Protein AF-A0AAP6SFB7-F1 (afdb_monomer)

Secondary structure (DSSP, 8-state):
--HHHHHHHHHHHHHHHHHT--HHHHHHHHHHTT-SSGGGS-HHHHHHHHHHHHHHHHHHHHHHHHHHHHHHHHHHHHHHHHHTT----HHHHHHHHHHHHT-S-GGG--HHHHHHHHHHHHHHHHHHHHHHHHHHHHHHHHHHTTPPP-TT--

Mean predicted aligned error: 9.15 Å

Sequence (154 aa):
MDQIHRDLLKKFHTLCTVLGLDDEAKRAILESWGVESSRDLTQHQLIDICAKLSEQVDEKQGTARLDKLRKQVIAAIGGWLRETKQQSNISIIKGIAMRASGYNDFNKIPRERLRNLIATFNNKVKDARAVDALTDALLMQHYAAGGEIDPTLN

Solvent-accessible surface area (backbone atoms only — not comparable to full-atom values): 8703 Å² total; per-residue (Å²): 133,59,71,67,49,53,52,42,52,51,49,41,54,51,45,38,57,74,70,62,55,51,74,64,58,50,47,54,54,35,49,76,75,74,33,94,46,82,85,69,53,49,64,67,56,39,52,54,49,40,51,56,47,48,52,53,44,51,51,54,51,51,51,52,54,45,52,51,41,54,54,45,33,49,50,23,45,46,49,34,28,55,74,71,73,44,90,75,50,72,67,58,43,44,53,49,52,16,66,77,71,74,38,97,43,68,89,73,56,49,71,68,58,38,50,52,50,28,54,52,31,45,46,52,44,53,52,50,54,51,51,51,53,51,51,53,52,51,51,53,51,40,52,75,72,70,56,83,83,70,88,81,83,117

Foldseek 3Di:
DDPLLVVLLVLLVVLCVLLVPDPVNVCVLQVVVPHRDSSPDDSVSSVVSSVVSVVVSVVVVQLVLLVVLLVLLLVLQQLLCVLVVHDDDPVVSLVVLCVVQVHPDSSPRDPVSSVVSNVVSNVNNVVSVVVVVVVVVVVVVCVVVPHDDPPPPD

pLDDT: mean 91.33, std 9.2, range [46.94, 98.44]

Structure (mmCIF, N/CA/C/O backbone):
data_AF-A0AAP6SFB7-F1
#
_entry.id   AF-A0AAP6SFB7-F1
#
loop_
_atom_site.group_PDB
_atom_site.id
_atom_site.type_symbol
_atom_site.label_atom_id
_atom_site.label_alt_id
_atom_site.label_comp_id
_atom_site.label_asym_id
_atom_site.label_entity_id
_atom_site.label_seq_id
_atom_site.pdbx_PDB_ins_code
_atom_site.Cartn_x
_atom_site.Cartn_y
_atom_site.Cartn_z
_atom_site.occupancy
_atom_site.B_iso_or_equiv
_atom_site.auth_seq_id
_atom_site.auth_comp_id
_atom_site.auth_asym_id
_atom_site.auth_atom_id
_atom_site.pdbx_PDB_model_num
ATOM 1 N N . MET A 1 1 ? -12.834 -9.841 40.360 1.00 62.81 1 MET A N 1
ATOM 2 C CA . MET A 1 1 ? -12.541 -9.958 38.913 1.00 62.81 1 MET A CA 1
ATOM 3 C C . MET A 1 1 ? -11.927 -11.3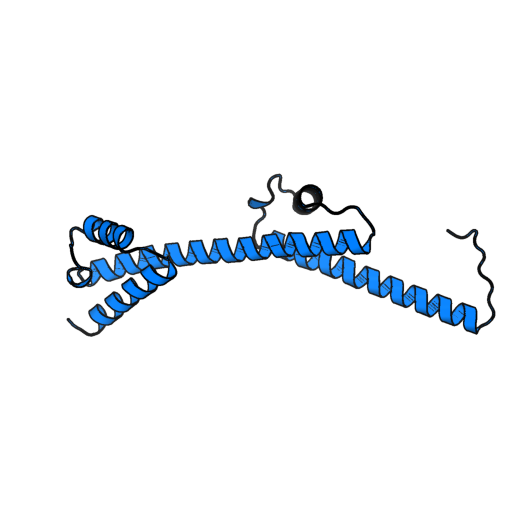15 38.640 1.00 62.81 1 MET A C 1
ATOM 5 O O . MET A 1 1 ? -10.902 -11.632 39.240 1.00 62.81 1 MET A O 1
ATOM 9 N N . ASP A 1 2 ? -12.537 -12.093 37.755 1.00 85.06 2 ASP A N 1
ATOM 10 C CA . ASP A 1 2 ? -11.955 -13.335 37.245 1.00 85.06 2 ASP A CA 1
ATOM 11 C C . ASP A 1 2 ? -10.860 -13.062 36.191 1.00 85.06 2 ASP A C 1
ATOM 13 O O . ASP A 1 2 ? -10.540 -11.912 35.869 1.00 85.06 2 ASP A O 1
ATOM 17 N N . GLN A 1 3 ? -10.216 -14.126 35.707 1.00 89.50 3 GLN A N 1
ATOM 18 C CA . GLN A 1 3 ? -9.145 -14.033 34.713 1.00 89.50 3 GLN A CA 1
ATOM 19 C C . GLN A 1 3 ? -9.648 -13.501 33.363 1.00 89.50 3 GLN A C 1
ATOM 21 O O . GLN A 1 3 ? -8.970 -12.684 32.744 1.00 89.50 3 GLN A O 1
ATOM 26 N N . ILE A 1 4 ? -10.851 -13.909 32.950 1.00 90.25 4 ILE A N 1
ATOM 27 C CA . ILE A 1 4 ? -11.431 -13.560 31.650 1.00 90.25 4 ILE A CA 1
ATOM 28 C C . ILE A 1 4 ? -11.669 -12.052 31.568 1.00 90.25 4 ILE A C 1
ATOM 30 O O . ILE A 1 4 ? -11.266 -11.406 30.602 1.00 90.25 4 ILE A O 1
ATOM 34 N N . HIS A 1 5 ? -12.251 -11.470 32.613 1.00 91.81 5 HIS A N 1
ATOM 35 C CA . HIS A 1 5 ? -12.483 -10.037 32.701 1.00 91.81 5 HIS A CA 1
ATOM 36 C C . HIS A 1 5 ? -11.170 -9.243 32.633 1.00 91.81 5 HIS A C 1
ATOM 38 O O . HIS A 1 5 ? -11.080 -8.256 31.905 1.00 91.81 5 HIS A O 1
ATOM 44 N N . ARG A 1 6 ? -10.121 -9.678 33.350 1.00 93.06 6 ARG A N 1
ATOM 45 C CA . ARG A 1 6 ? -8.806 -9.010 33.301 1.00 93.06 6 ARG A CA 1
ATOM 46 C C . ARG A 1 6 ? -8.194 -9.038 31.904 1.00 93.06 6 ARG A C 1
ATOM 48 O O . ARG A 1 6 ? -7.598 -8.046 31.486 1.00 93.06 6 ARG A O 1
ATOM 55 N N . ASP A 1 7 ? -8.317 -10.155 31.197 1.00 94.12 7 ASP A N 1
ATOM 56 C CA . ASP A 1 7 ? -7.751 -10.294 29.856 1.00 94.12 7 ASP A CA 1
ATOM 57 C C . ASP A 1 7 ? -8.527 -9.468 28.822 1.00 94.12 7 ASP A C 1
ATOM 59 O O . ASP A 1 7 ? -7.918 -8.830 27.961 1.00 94.12 7 ASP A O 1
ATOM 63 N N . LEU A 1 8 ? -9.850 -9.369 28.967 1.00 95.25 8 LEU A N 1
ATOM 64 C CA . LEU A 1 8 ? -10.671 -8.451 28.176 1.00 95.25 8 LEU A CA 1
ATOM 65 C C . LEU A 1 8 ? -10.321 -6.981 28.441 1.00 95.25 8 LEU A C 1
ATOM 67 O O . LEU A 1 8 ? -10.203 -6.202 27.497 1.00 95.25 8 LEU A O 1
ATOM 71 N N . LEU A 1 9 ? -10.078 -6.604 29.699 1.00 95.38 9 LEU A N 1
ATOM 72 C CA . LEU A 1 9 ? -9.667 -5.245 30.054 1.00 95.38 9 LEU A CA 1
ATOM 73 C C . LEU A 1 9 ? -8.306 -4.882 29.437 1.00 95.38 9 LEU A C 1
ATOM 75 O O . LEU A 1 9 ? -8.133 -3.792 28.890 1.00 95.38 9 LEU A O 1
ATOM 79 N N . LYS A 1 10 ? -7.340 -5.811 29.460 1.00 95.94 10 LYS A N 1
ATOM 80 C CA . LYS A 1 10 ? -6.060 -5.636 28.754 1.00 95.94 10 LYS A CA 1
ATOM 81 C C . LYS A 1 10 ? -6.281 -5.447 27.256 1.00 95.94 10 LYS A C 1
ATOM 83 O O . LYS A 1 10 ? -5.729 -4.509 26.685 1.00 95.94 10 LYS A O 1
ATOM 88 N N . LYS A 1 11 ? -7.113 -6.297 26.637 1.00 95.62 11 LYS A N 1
ATOM 89 C CA . LYS A 1 11 ? -7.448 -6.205 25.209 1.00 95.62 11 LYS A CA 1
ATOM 90 C C . LYS A 1 11 ? -8.039 -4.838 24.863 1.00 95.62 11 LYS A C 1
ATOM 92 O O . LYS A 1 11 ? -7.589 -4.230 23.895 1.00 95.62 11 LYS A O 1
ATOM 97 N N . PHE A 1 12 ? -8.975 -4.334 25.666 1.00 96.06 12 PHE A N 1
ATOM 98 C CA . PHE A 1 12 ? -9.543 -2.995 25.508 1.00 96.06 12 PHE A CA 1
ATOM 99 C C . PHE A 1 12 ? -8.449 -1.920 25.452 1.00 96.06 12 PHE A C 1
ATOM 101 O O . PHE A 1 12 ? -8.360 -1.183 24.472 1.00 96.06 12 PHE A O 1
ATOM 108 N N . HIS A 1 13 ? -7.560 -1.873 26.450 1.00 95.69 13 HIS A N 1
ATOM 109 C CA . HIS A 1 13 ? -6.494 -0.868 26.486 1.00 95.69 13 HIS A CA 1
ATOM 110 C C . HIS A 1 13 ? -5.519 -1.000 25.311 1.00 95.69 13 HIS A C 1
ATOM 112 O O . HIS A 1 13 ? -5.148 0.011 24.717 1.00 95.69 13 HIS A O 1
ATOM 118 N N . THR A 1 14 ? -5.153 -2.226 24.925 1.00 96.00 14 THR A N 1
ATOM 119 C CA . THR A 1 14 ? -4.323 -2.466 23.737 1.00 96.00 14 THR A CA 1
ATOM 120 C C . THR A 1 14 ? -4.984 -1.923 22.470 1.00 96.00 14 THR A C 1
ATOM 122 O O . THR A 1 14 ? -4.322 -1.240 21.689 1.00 96.00 14 THR A O 1
ATOM 125 N N . LEU A 1 15 ? -6.280 -2.174 22.266 1.00 95.69 15 LEU A N 1
ATOM 126 C CA . LEU A 1 15 ? -7.012 -1.676 21.098 1.00 95.69 15 LEU A CA 1
ATOM 127 C C . LEU A 1 15 ? -7.084 -0.145 21.082 1.00 95.69 15 LEU A C 1
ATOM 129 O O . LEU A 1 15 ? -6.824 0.457 20.041 1.00 95.69 15 LEU A O 1
ATOM 133 N N . CYS A 1 16 ? -7.330 0.492 22.230 1.00 95.06 16 CYS A N 1
ATOM 134 C CA . CYS A 1 16 ? -7.291 1.951 22.351 1.00 95.06 16 CYS A CA 1
ATOM 135 C C . CYS A 1 16 ? -5.919 2.521 21.956 1.00 95.06 16 CYS A C 1
ATOM 137 O O . CYS A 1 16 ? -5.850 3.494 21.206 1.00 95.06 16 CYS A O 1
ATOM 139 N N . THR A 1 17 ? -4.821 1.891 22.393 1.00 94.62 17 THR A N 1
ATOM 140 C CA . THR A 1 17 ? -3.459 2.288 21.998 1.00 94.62 17 THR A CA 1
ATOM 141 C C . THR A 1 17 ? -3.222 2.119 20.496 1.00 94.62 17 THR A C 1
ATOM 143 O O . THR A 1 17 ? -2.683 3.024 19.864 1.00 94.62 17 THR A O 1
ATOM 146 N N . VAL A 1 18 ? -3.646 1.004 19.891 1.00 91.50 18 VAL A N 1
ATOM 147 C CA . VAL A 1 18 ? -3.486 0.755 18.441 1.00 91.50 18 VAL A CA 1
ATOM 148 C C . VAL A 1 18 ? -4.288 1.759 17.601 1.00 91.50 18 VAL A C 1
ATOM 150 O O . VAL A 1 18 ? -3.830 2.244 16.556 1.00 91.50 18 VAL A O 1
ATOM 153 N N . LEU A 1 19 ? -5.487 2.113 18.060 1.00 91.81 19 LEU A N 1
ATOM 154 C CA . LEU A 1 19 ? -6.308 3.139 17.425 1.00 91.81 19 LEU A CA 1
ATOM 155 C C . LEU A 1 19 ? -5.748 4.550 17.638 1.00 91.81 19 LEU A C 1
ATOM 157 O O . LEU A 1 19 ? -5.998 5.410 16.796 1.00 91.81 19 LEU A O 1
ATOM 161 N N . GLY A 1 20 ? -4.888 4.749 18.640 1.00 92.50 20 GLY A N 1
ATOM 162 C CA . GLY A 1 20 ? -4.318 6.051 18.983 1.00 92.50 20 GLY A CA 1
ATOM 163 C C . GLY A 1 20 ? -5.319 6.941 19.712 1.00 92.50 20 GLY A C 1
ATOM 164 O O . GLY A 1 20 ? -5.278 8.153 19.542 1.00 92.50 20 GLY A O 1
ATOM 165 N N . LEU A 1 21 ? -6.240 6.336 20.468 1.00 93.94 21 LEU A N 1
ATOM 166 C CA . LEU A 1 21 ? -7.235 7.067 21.244 1.00 93.94 21 LEU A CA 1
ATOM 167 C C . LEU A 1 21 ? -6.553 7.767 22.417 1.00 93.94 21 LEU A C 1
ATOM 169 O O . LEU A 1 21 ? -5.850 7.128 23.212 1.00 93.94 21 LEU A O 1
ATOM 173 N N . ASP A 1 22 ? -6.778 9.071 22.518 1.00 92.62 22 ASP A N 1
ATOM 174 C CA . ASP A 1 22 ? -6.396 9.861 23.679 1.00 92.62 22 ASP A CA 1
ATOM 175 C C . ASP A 1 22 ? -7.360 9.613 24.850 1.00 92.62 22 ASP A C 1
ATOM 177 O O . ASP A 1 22 ? -8.313 8.831 24.765 1.00 92.62 22 ASP A O 1
ATOM 181 N N . ASP A 1 23 ? -7.061 10.210 26.000 1.00 91.38 23 ASP A N 1
ATOM 182 C CA . ASP A 1 23 ? -7.835 9.962 27.216 1.00 91.38 23 ASP A CA 1
ATOM 183 C C . ASP A 1 23 ? -9.249 10.548 27.144 1.00 91.38 23 ASP A C 1
ATOM 185 O O . ASP A 1 23 ? -10.162 9.999 27.760 1.00 91.38 23 ASP A O 1
ATOM 189 N N . GLU A 1 24 ? -9.450 11.589 26.336 1.00 93.31 24 GLU A N 1
ATOM 190 C CA . GLU A 1 24 ? -10.767 12.169 26.090 1.00 93.31 24 GLU A CA 1
ATOM 191 C C . GLU A 1 24 ? -11.639 11.234 25.245 1.00 93.31 24 GLU A C 1
ATOM 193 O O . GLU A 1 24 ? -12.754 10.898 25.639 1.00 93.31 24 GLU A O 1
ATOM 198 N N . ALA A 1 25 ? -11.106 10.699 24.143 1.00 93.12 25 ALA A N 1
ATOM 199 C CA . ALA A 1 25 ? -11.816 9.723 23.322 1.00 93.12 25 ALA A CA 1
ATOM 200 C C . ALA A 1 25 ? -12.132 8.436 24.099 1.00 93.12 25 ALA A C 1
ATOM 202 O O . ALA A 1 25 ? -13.212 7.861 23.946 1.00 93.12 25 ALA A O 1
ATOM 203 N N . LYS A 1 26 ? -11.217 7.981 24.967 1.00 93.25 26 LYS A N 1
ATOM 204 C CA . LYS A 1 26 ? -11.488 6.842 25.860 1.00 93.25 26 LYS A CA 1
ATOM 205 C C . LYS A 1 26 ? -12.627 7.152 26.827 1.00 93.25 26 LYS A C 1
ATOM 207 O O . LYS A 1 26 ? -13.483 6.291 27.011 1.00 93.25 26 LYS A O 1
ATOM 212 N N . ARG A 1 27 ? -12.649 8.346 27.429 1.00 93.31 27 ARG A N 1
ATOM 213 C CA . ARG A 1 27 ? -13.719 8.763 28.345 1.00 93.31 27 ARG A CA 1
ATOM 214 C C . ARG A 1 27 ? -15.066 8.823 27.628 1.00 93.31 27 ARG A C 1
ATOM 216 O O . ARG A 1 27 ? -16.010 8.217 28.112 1.00 93.31 27 ARG A O 1
ATOM 223 N N . ALA A 1 28 ? -15.119 9.406 26.432 1.00 94.19 28 ALA A N 1
ATOM 224 C CA . ALA A 1 28 ? -16.332 9.436 25.614 1.00 94.19 28 ALA A CA 1
ATOM 225 C C . ALA A 1 28 ? -16.863 8.026 25.285 1.00 94.19 28 ALA A C 1
ATOM 227 O O . ALA A 1 28 ? -18.071 7.783 25.310 1.00 94.19 28 ALA A O 1
ATOM 228 N N . ILE A 1 29 ? -15.969 7.061 25.019 1.00 93.31 29 ILE A N 1
ATOM 229 C CA . ILE A 1 29 ? -16.368 5.656 24.862 1.00 93.31 29 ILE A CA 1
ATOM 230 C C . ILE A 1 29 ? -16.981 5.140 26.163 1.00 93.31 29 I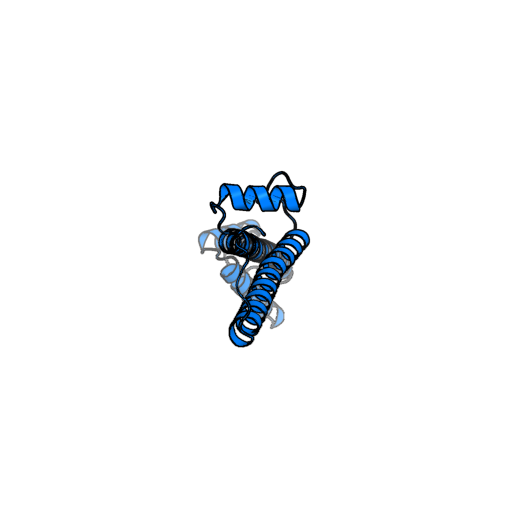LE A C 1
ATOM 232 O O . ILE A 1 29 ? -18.073 4.590 26.116 1.00 93.31 29 ILE A O 1
ATOM 236 N N . LEU A 1 30 ? -16.328 5.315 27.311 1.00 94.50 30 LEU A N 1
ATOM 237 C CA . LEU A 1 30 ? -16.835 4.826 28.600 1.00 94.50 30 LEU A CA 1
ATOM 238 C C . LEU A 1 30 ? -18.197 5.445 28.967 1.00 94.50 30 LEU A C 1
ATOM 240 O O . LEU A 1 30 ? -19.127 4.713 29.314 1.00 94.50 30 LEU A O 1
ATOM 244 N N . GLU A 1 31 ? -18.357 6.752 28.763 1.00 94.31 31 GLU A N 1
ATOM 245 C CA . GLU A 1 31 ? -19.614 7.478 28.977 1.00 94.31 31 GLU A CA 1
ATOM 246 C C . GLU A 1 31 ? -20.752 6.942 28.101 1.00 94.31 31 GLU A C 1
ATOM 248 O O . GLU A 1 31 ? -21.875 6.795 28.580 1.00 94.31 31 GLU A O 1
ATOM 253 N N . SER A 1 32 ? -20.472 6.556 26.848 1.00 92.50 32 SER A N 1
ATOM 254 C CA . SER A 1 32 ? -21.487 5.958 25.962 1.00 92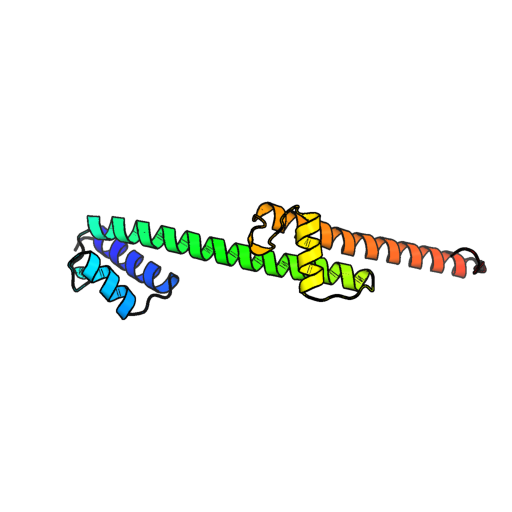.50 32 SER A CA 1
ATOM 255 C C . SER A 1 32 ? -22.051 4.624 26.476 1.00 92.50 32 SER A C 1
ATOM 257 O O . SER A 1 32 ? -23.132 4.209 26.060 1.00 92.50 32 SER A O 1
ATOM 259 N N . TRP A 1 33 ? -21.342 3.969 27.401 1.00 91.06 33 TRP A N 1
ATOM 260 C CA . TRP A 1 33 ? -21.778 2.752 28.089 1.00 91.06 33 TRP A CA 1
ATOM 261 C C . TRP A 1 33 ? -22.234 3.007 29.532 1.00 91.06 33 TRP A C 1
ATOM 263 O O . TRP A 1 33 ? -22.543 2.051 30.246 1.00 91.06 33 TRP A O 1
ATOM 273 N N . GLY A 1 34 ? -22.307 4.276 29.947 1.00 93.12 34 GLY A N 1
ATOM 274 C CA . GLY A 1 34 ? -22.786 4.698 31.261 1.00 93.12 34 GLY A CA 1
ATOM 275 C C . GLY A 1 34 ? -21.813 4.419 32.406 1.00 93.12 34 GLY A C 1
ATOM 276 O O . GLY A 1 34 ? -22.261 4.262 33.540 1.00 93.12 34 GLY A O 1
ATOM 277 N N . VAL A 1 35 ? -20.509 4.315 32.127 1.00 93.69 35 VAL A N 1
ATOM 278 C CA . VAL A 1 35 ? -19.481 4.034 33.140 1.00 93.69 35 VAL A CA 1
ATOM 279 C C . VAL A 1 35 ? -18.383 5.095 33.149 1.00 93.69 35 VAL A C 1
ATOM 281 O O . VAL A 1 35 ? -18.047 5.664 32.115 1.00 93.69 35 VAL A O 1
ATOM 284 N N . GLU A 1 36 ? -17.787 5.337 34.317 1.00 90.94 36 GLU A N 1
ATOM 285 C CA . GLU A 1 36 ? -16.682 6.296 34.479 1.00 90.94 36 GLU A CA 1
ATOM 286 C C . GLU A 1 36 ? -15.310 5.622 34.350 1.00 90.94 36 GLU A C 1
ATOM 288 O O . GLU A 1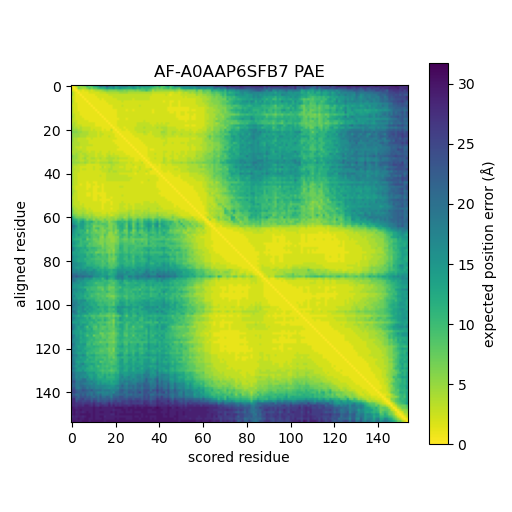 36 ? -14.348 6.230 33.872 1.00 90.94 36 GLU A O 1
ATOM 293 N N . SER A 1 37 ? -15.205 4.348 34.746 1.00 91.44 37 SER A N 1
ATOM 294 C CA . SER A 1 37 ? -13.983 3.558 34.628 1.00 91.44 37 SER A CA 1
ATOM 295 C C . SER A 1 37 ? -14.159 2.368 33.694 1.00 91.44 37 SER A C 1
ATOM 297 O O . SER A 1 37 ? -15.166 1.663 33.721 1.00 91.44 37 SER A O 1
ATOM 299 N N . SER A 1 38 ? -13.103 2.030 32.948 1.00 89.88 38 SER A N 1
ATOM 300 C CA . SER A 1 38 ? -13.046 0.762 32.209 1.00 89.88 38 SER A CA 1
ATOM 301 C C . SER A 1 38 ? -13.159 -0.462 33.125 1.00 89.88 38 SER A C 1
ATOM 303 O O . SER A 1 38 ? -13.527 -1.537 32.662 1.00 89.88 38 SER A O 1
ATOM 305 N N . ARG A 1 39 ? -12.870 -0.309 34.426 1.00 90.75 39 ARG A N 1
ATOM 306 C CA . ARG A 1 39 ? -13.024 -1.359 35.446 1.00 90.75 39 ARG A CA 1
ATOM 307 C C . ARG A 1 39 ? -14.480 -1.620 35.838 1.00 90.75 39 ARG A C 1
ATOM 309 O O . ARG A 1 39 ? -14.744 -2.676 36.408 1.00 90.75 39 ARG A O 1
ATOM 316 N N . ASP A 1 40 ? -15.375 -0.683 35.538 1.00 93.25 40 ASP A N 1
ATOM 317 C CA . ASP A 1 40 ? -16.805 -0.778 35.845 1.00 93.25 40 ASP A CA 1
ATOM 318 C C . ASP A 1 40 ? -17.587 -1.436 34.700 1.00 93.25 40 ASP A C 1
ATOM 320 O O . ASP A 1 40 ? -18.750 -1.802 34.861 1.00 93.25 40 ASP A O 1
ATOM 324 N N . LEU A 1 41 ? -16.943 -1.636 33.543 1.00 93.31 41 LEU A N 1
ATOM 325 C CA . LEU A 1 41 ? -17.524 -2.371 32.428 1.00 93.31 41 LEU A CA 1
ATOM 326 C C . LEU A 1 41 ? -17.750 -3.829 32.816 1.00 93.31 41 LEU A C 1
ATOM 328 O O . LEU A 1 41 ? -16.836 -4.532 33.239 1.00 93.31 41 LEU A O 1
ATOM 332 N N . THR A 1 42 ? -18.956 -4.330 32.588 1.00 93.56 42 THR A N 1
ATOM 333 C CA . THR A 1 42 ? -19.245 -5.760 32.707 1.00 93.56 42 THR A CA 1
ATOM 334 C C . THR A 1 42 ? -18.481 -6.566 31.653 1.00 93.56 42 THR A C 1
ATOM 336 O O . THR A 1 42 ? -18.063 -6.053 30.613 1.00 93.56 42 THR A O 1
ATOM 339 N N . GLN A 1 43 ? -18.339 -7.874 31.879 1.00 93.06 43 GLN A N 1
ATOM 340 C CA . GLN A 1 43 ? -17.696 -8.768 30.911 1.00 93.06 43 GLN A CA 1
ATOM 341 C C . GLN A 1 43 ? -18.367 -8.709 29.527 1.00 93.06 43 GLN A C 1
ATOM 343 O O . GLN A 1 43 ? -17.671 -8.727 28.515 1.00 93.06 43 GLN A O 1
ATOM 348 N N . HIS A 1 44 ? -19.699 -8.607 29.477 1.00 93.38 44 HIS A N 1
ATOM 349 C CA . HIS A 1 44 ? -20.443 -8.509 28.221 1.00 93.38 44 HIS A CA 1
ATOM 350 C C . HIS A 1 44 ? -20.147 -7.195 27.485 1.00 93.38 44 HIS A C 1
ATOM 352 O O . HIS A 1 44 ? -19.787 -7.222 26.311 1.00 93.38 44 HIS A O 1
ATOM 358 N N . GLN A 1 45 ? -20.166 -6.062 28.197 1.00 94.94 45 GLN A N 1
ATOM 359 C CA . GLN A 1 45 ? -19.804 -4.763 27.619 1.00 94.94 45 GLN A CA 1
ATOM 360 C C . GLN A 1 45 ? -18.355 -4.746 27.112 1.00 94.94 45 GLN A C 1
ATOM 362 O O . GLN A 1 45 ? -18.083 -4.229 26.030 1.00 94.94 45 GLN A O 1
ATOM 367 N N . LEU A 1 46 ? -17.418 -5.354 27.851 1.00 95.25 46 LEU A N 1
ATOM 368 C CA . LEU A 1 46 ? -16.027 -5.479 27.411 1.00 95.25 46 LEU A CA 1
ATOM 369 C C . LEU A 1 46 ? -15.893 -6.299 26.122 1.00 95.25 46 LEU A C 1
ATOM 371 O O . LEU A 1 46 ? -15.089 -5.933 25.264 1.00 95.25 46 LEU A O 1
ATOM 375 N N . ILE A 1 47 ? -16.654 -7.388 25.973 1.00 95.00 47 ILE A N 1
ATOM 376 C CA . ILE A 1 47 ? -16.670 -8.197 24.745 1.00 95.00 47 ILE A CA 1
ATOM 377 C C . ILE A 1 47 ? -17.140 -7.344 23.563 1.00 95.00 47 ILE A C 1
ATOM 379 O O . ILE A 1 47 ? -16.437 -7.277 22.551 1.00 95.00 47 ILE A O 1
ATOM 383 N N . ASP A 1 48 ? -18.263 -6.645 23.713 1.00 96.00 48 ASP A N 1
ATOM 384 C CA . ASP A 1 48 ? -18.869 -5.854 22.640 1.00 96.00 48 ASP A CA 1
ATOM 385 C C . ASP A 1 48 ? -18.002 -4.656 22.23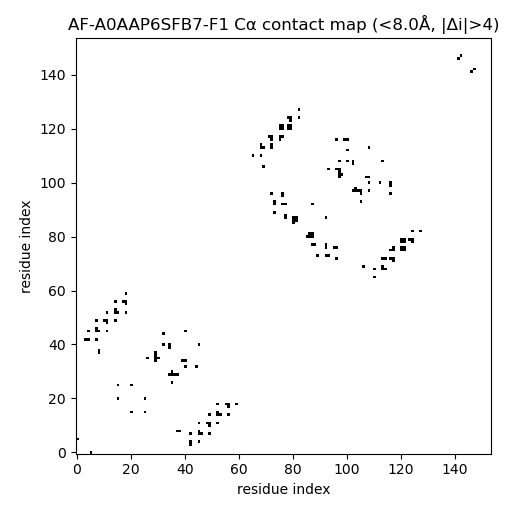8 1.00 96.00 48 ASP A C 1
ATOM 387 O O . ASP A 1 48 ? -17.784 -4.405 21.050 1.00 96.00 48 ASP A O 1
ATOM 391 N N . ILE A 1 49 ? -17.446 -3.933 23.216 1.00 95.38 49 ILE A N 1
ATOM 392 C CA . ILE A 1 49 ? -16.505 -2.837 22.958 1.00 95.38 49 ILE A CA 1
ATOM 393 C C . ILE A 1 49 ? -15.258 -3.368 22.257 1.00 95.38 49 ILE A C 1
ATOM 395 O O . ILE A 1 49 ? -14.832 -2.801 21.251 1.00 95.38 49 ILE A O 1
ATOM 399 N N . CYS A 1 50 ? -14.666 -4.458 22.754 1.00 95.50 50 CYS A N 1
ATOM 400 C CA . CYS A 1 50 ? -13.484 -5.034 22.124 1.00 95.50 50 CYS A CA 1
ATOM 401 C C . CYS A 1 50 ? -13.771 -5.483 20.689 1.00 95.50 50 CYS A C 1
ATOM 403 O O . CYS A 1 50 ? -12.885 -5.353 19.846 1.00 95.50 50 CYS A O 1
ATOM 405 N N . ALA A 1 51 ? -14.965 -6.003 20.398 1.00 95.25 51 ALA A N 1
ATOM 406 C CA . ALA A 1 51 ? -15.363 -6.373 19.043 1.00 95.25 51 ALA A CA 1
ATOM 407 C C . ALA A 1 51 ? -15.417 -5.142 18.123 1.00 95.25 51 ALA A C 1
ATOM 409 O O . ALA A 1 51 ? -14.714 -5.116 17.114 1.00 95.25 51 ALA A O 1
ATOM 410 N N . LYS A 1 52 ? -16.133 -4.084 18.529 1.00 94.81 52 LYS A N 1
ATOM 411 C CA . LYS A 1 52 ? -16.240 -2.825 17.767 1.00 94.81 52 LYS A CA 1
ATOM 412 C C . LYS A 1 52 ? -14.884 -2.153 17.538 1.00 94.81 52 LYS A C 1
ATOM 414 O O . LYS A 1 52 ? -14.583 -1.707 16.435 1.00 94.81 52 LYS A O 1
ATOM 419 N N . LEU A 1 53 ? -14.036 -2.090 18.567 1.00 94.81 53 LEU A N 1
ATOM 420 C CA . LEU A 1 53 ? -12.690 -1.524 18.434 1.00 94.81 53 LEU A CA 1
ATOM 421 C C . LEU A 1 53 ? -11.788 -2.394 17.547 1.00 94.81 53 LEU A C 1
ATOM 423 O O . LEU A 1 53 ? -10.958 -1.853 16.822 1.00 94.81 53 LEU A O 1
ATOM 427 N N . SER A 1 54 ? -11.939 -3.724 17.577 1.00 92.19 54 SER A N 1
ATOM 428 C CA . SER A 1 54 ? -11.177 -4.610 16.682 1.00 92.19 54 SER A CA 1
ATOM 429 C C . SER A 1 54 ? -11.550 -4.368 15.217 1.00 92.19 54 SER A C 1
ATOM 431 O O . SER A 1 54 ? -10.656 -4.252 14.386 1.00 92.19 54 SER A O 1
ATOM 433 N N . GLU A 1 55 ? -12.840 -4.199 14.913 1.00 92.06 55 GLU A N 1
ATOM 434 C CA . GLU A 1 55 ? -13.317 -3.864 13.564 1.00 92.06 55 GLU A CA 1
ATOM 435 C C . GLU A 1 55 ? -12.713 -2.542 13.060 1.00 92.06 55 GLU A C 1
ATOM 437 O O . GLU A 1 55 ? -12.143 -2.489 11.971 1.00 92.06 55 GLU A O 1
ATOM 442 N N . GLN A 1 56 ? -12.699 -1.500 13.899 1.00 91.19 56 GLN A N 1
ATOM 443 C CA . GLN A 1 56 ? -12.049 -0.226 13.558 1.00 91.19 56 GLN A CA 1
ATOM 444 C C . GLN A 1 56 ? -10.537 -0.373 13.321 1.00 91.19 56 GLN A C 1
ATOM 446 O O . GLN A 1 56 ? -9.965 0.292 12.451 1.00 91.19 56 GLN A O 1
ATOM 451 N N . VAL A 1 57 ? -9.857 -1.236 14.088 1.00 89.38 57 VAL A N 1
ATOM 452 C CA . VAL A 1 57 ? -8.436 -1.539 13.857 1.00 89.38 57 VAL A CA 1
ATOM 453 C C . VAL A 1 57 ? -8.250 -2.202 12.496 1.00 89.38 57 VAL A C 1
ATOM 455 O O . VAL A 1 57 ? -7.343 -1.806 11.759 1.00 89.38 57 VAL A O 1
ATOM 458 N N . ASP A 1 58 ? -9.095 -3.167 12.142 1.00 85.62 58 ASP A N 1
ATOM 459 C CA . ASP A 1 58 ? -9.025 -3.864 10.858 1.00 85.62 58 ASP A CA 1
ATOM 460 C C . ASP A 1 58 ? -9.253 -2.907 9.680 1.00 85.62 58 ASP A C 1
ATOM 462 O O . ASP A 1 58 ? -8.499 -2.938 8.700 1.00 85.62 58 ASP A O 1
ATOM 466 N N . GLU A 1 59 ? -10.202 -1.977 9.798 1.00 86.25 59 GLU A N 1
ATOM 467 C CA . GLU A 1 59 ? -10.431 -0.912 8.816 1.00 86.25 59 GLU A CA 1
ATOM 468 C C . GLU A 1 59 ? -9.226 0.034 8.688 1.00 86.25 59 GLU A C 1
ATOM 470 O O . GLU A 1 59 ? -8.740 0.304 7.579 1.00 86.25 59 GLU A O 1
ATOM 475 N N . LYS A 1 60 ? -8.676 0.505 9.815 1.00 84.88 60 LYS A N 1
ATOM 476 C CA . LYS A 1 60 ? -7.483 1.371 9.850 1.00 84.88 60 LYS A CA 1
ATOM 477 C C . LYS A 1 60 ? -6.262 0.675 9.242 1.00 84.88 60 LYS A C 1
ATOM 479 O O . LYS A 1 60 ? -5.503 1.270 8.475 1.00 84.88 60 LYS A O 1
ATOM 484 N N . GLN A 1 61 ? -6.061 -0.607 9.535 1.00 81.25 61 GLN A N 1
ATOM 485 C CA . GLN A 1 61 ? -4.975 -1.382 8.938 1.00 81.25 61 GLN A CA 1
ATOM 486 C C . GLN A 1 61 ? -5.217 -1.654 7.450 1.00 81.25 61 GLN A C 1
ATOM 488 O O . GLN A 1 61 ? -4.277 -1.597 6.652 1.00 81.25 61 GLN A O 1
ATOM 493 N N . GLY A 1 62 ? -6.459 -1.933 7.052 1.00 79.94 62 GLY A N 1
ATOM 494 C CA . GLY A 1 62 ? -6.854 -2.113 5.657 1.00 79.94 62 GLY A CA 1
ATOM 495 C C . GLY A 1 62 ? -6.568 -0.869 4.816 1.00 79.94 62 GLY A C 1
ATOM 496 O O . GLY A 1 62 ? -5.914 -0.959 3.771 1.00 79.94 62 GLY A O 1
ATOM 497 N N . THR A 1 63 ? -6.970 0.302 5.307 1.00 77.06 63 THR A N 1
ATOM 498 C CA . THR A 1 63 ? -6.707 1.598 4.665 1.00 77.06 63 THR A CA 1
ATOM 499 C C . THR A 1 63 ? -5.213 1.922 4.602 1.00 77.06 63 THR A C 1
ATOM 501 O O . THR A 1 63 ? -4.726 2.288 3.529 1.00 77.06 63 THR A O 1
ATOM 504 N N . ALA A 1 64 ? -4.448 1.686 5.674 1.00 77.94 64 ALA A N 1
ATOM 505 C CA . ALA A 1 64 ? -2.991 1.864 5.676 1.00 77.94 64 ALA A CA 1
ATOM 506 C C . ALA A 1 64 ? -2.279 0.941 4.667 1.00 77.94 64 ALA A C 1
ATOM 508 O O . ALA A 1 64 ? -1.366 1.359 3.947 1.00 77.94 64 ALA A O 1
ATOM 509 N N . ARG A 1 65 ? -2.720 -0.320 4.554 1.00 86.06 65 ARG A N 1
ATOM 510 C CA . ARG A 1 65 ? -2.210 -1.269 3.549 1.00 86.06 65 ARG A CA 1
ATOM 511 C C . ARG A 1 65 ? -2.527 -0.808 2.124 1.00 86.06 65 ARG A C 1
ATOM 513 O O . ARG A 1 65 ? -1.684 -0.968 1.241 1.00 86.06 65 ARG A O 1
ATOM 520 N N . LEU A 1 66 ? -3.705 -0.228 1.892 1.00 90.31 66 LEU A N 1
ATOM 521 C CA . LEU A 1 66 ? -4.070 0.353 0.597 1.00 90.31 66 LEU A CA 1
ATOM 522 C C . LEU A 1 66 ? -3.236 1.592 0.263 1.00 90.31 66 LEU A C 1
ATOM 524 O O . LEU A 1 66 ? -2.770 1.711 -0.867 1.00 90.31 66 LEU A O 1
ATOM 528 N N . ASP A 1 67 ? -2.996 2.484 1.223 1.00 92.38 67 ASP A N 1
ATOM 529 C CA . ASP A 1 67 ? -2.140 3.658 1.019 1.00 92.38 67 ASP A CA 1
ATOM 530 C C . ASP A 1 67 ? -0.704 3.263 0.642 1.00 92.38 67 ASP A C 1
ATOM 532 O O . ASP A 1 67 ? -0.123 3.800 -0.305 1.00 92.38 67 ASP A O 1
ATOM 536 N N . LYS A 1 68 ? -0.163 2.226 1.295 1.00 94.75 68 LYS A N 1
ATOM 537 C CA . LYS A 1 68 ? 1.132 1.644 0.918 1.00 94.75 68 LYS A CA 1
ATOM 538 C C . LYS A 1 68 ? 1.139 1.165 -0.537 1.00 94.75 68 LYS A C 1
ATOM 540 O O . LYS A 1 68 ? 2.068 1.490 -1.274 1.00 94.75 68 LYS A O 1
ATOM 545 N N . LEU A 1 69 ? 0.105 0.440 -0.969 1.00 96.50 69 LEU A N 1
ATOM 546 C CA . LEU A 1 69 ? -0.010 -0.020 -2.359 1.00 96.50 69 LEU A CA 1
ATOM 547 C C . LEU A 1 69 ? -0.120 1.150 -3.344 1.00 96.50 69 LEU A C 1
ATOM 549 O O . LEU A 1 69 ? 0.512 1.125 -4.395 1.00 96.50 69 LEU A O 1
ATOM 553 N N . ARG A 1 70 ? -0.858 2.208 -2.999 1.00 97.56 70 ARG A N 1
ATOM 554 C CA . ARG A 1 70 ? -0.955 3.424 -3.822 1.00 97.56 70 ARG A CA 1
ATOM 555 C C . ARG A 1 70 ? 0.409 4.091 -4.015 1.00 97.56 70 ARG A C 1
ATOM 557 O O . ARG A 1 70 ? 0.774 4.417 -5.143 1.00 97.56 70 ARG A O 1
ATOM 564 N N . LYS A 1 71 ? 1.198 4.224 -2.944 1.00 97.62 71 LYS A N 1
ATOM 565 C CA . LYS A 1 71 ? 2.582 4.730 -3.011 1.00 97.62 71 LYS A CA 1
ATOM 566 C C . LYS A 1 71 ? 3.476 3.842 -3.880 1.00 97.62 71 LYS A C 1
ATOM 568 O O . LYS A 1 71 ? 4.256 4.355 -4.678 1.00 97.62 71 LYS A O 1
ATOM 573 N N . GLN A 1 72 ? 3.327 2.522 -3.782 1.00 98.00 72 GLN A N 1
ATOM 574 C CA . GLN A 1 72 ? 4.070 1.577 -4.618 1.00 98.00 72 GLN A CA 1
ATOM 575 C C . GLN A 1 72 ? 3.688 1.665 -6.100 1.00 98.00 72 GLN A C 1
ATOM 577 O O . GLN A 1 72 ? 4.579 1.616 -6.942 1.00 98.00 72 GLN A O 1
ATOM 582 N N . VAL A 1 73 ? 2.406 1.852 -6.436 1.00 98.38 73 VAL A N 1
ATOM 583 C CA . VAL A 1 73 ? 1.978 2.104 -7.825 1.00 98.38 73 VAL A CA 1
ATOM 584 C C . VAL A 1 73 ? 2.644 3.364 -8.369 1.00 98.38 73 VAL A C 1
ATOM 586 O O . VAL A 1 73 ? 3.148 3.352 -9.490 1.00 98.38 73 VAL A O 1
ATOM 589 N N . ILE A 1 74 ? 2.687 4.436 -7.569 1.00 98.19 74 ILE A N 1
ATOM 590 C CA . ILE A 1 74 ? 3.338 5.687 -7.972 1.00 98.19 74 ILE A CA 1
ATOM 591 C C . ILE A 1 74 ? 4.821 5.451 -8.278 1.00 98.19 74 ILE A C 1
ATOM 593 O O . ILE A 1 74 ? 5.309 5.893 -9.316 1.00 98.19 74 ILE A O 1
ATOM 597 N N . ALA A 1 75 ? 5.519 4.717 -7.408 1.00 98.12 75 ALA A N 1
ATOM 598 C CA . ALA A 1 75 ? 6.923 4.374 -7.605 1.00 98.12 75 ALA A CA 1
ATOM 599 C C . ALA A 1 75 ? 7.148 3.493 -8.847 1.00 98.12 75 ALA A C 1
ATOM 601 O O . ALA A 1 75 ? 8.051 3.778 -9.628 1.00 98.12 75 ALA A O 1
ATOM 602 N N . ALA A 1 76 ? 6.317 2.468 -9.061 1.00 98.31 76 ALA A N 1
ATOM 603 C CA . ALA A 1 76 ? 6.444 1.547 -10.192 1.00 98.31 76 ALA A CA 1
ATOM 604 C C . ALA A 1 76 ? 6.253 2.264 -11.540 1.00 98.31 76 ALA A C 1
ATOM 606 O O . ALA A 1 76 ? 7.081 2.136 -12.441 1.00 98.31 76 ALA A O 1
ATOM 607 N N . ILE A 1 77 ? 5.202 3.082 -11.666 1.00 98.25 77 ILE A N 1
ATOM 608 C CA . ILE A 1 77 ? 4.948 3.864 -12.886 1.00 98.25 77 ILE A CA 1
ATOM 609 C C . ILE A 1 77 ? 6.026 4.936 -13.075 1.00 98.25 77 ILE A C 1
ATOM 611 O O . ILE A 1 77 ? 6.519 5.114 -14.185 1.00 98.25 77 ILE A O 1
ATOM 615 N N . GLY A 1 78 ? 6.429 5.632 -12.008 1.00 97.75 78 GLY A N 1
ATOM 616 C CA . GLY A 1 78 ? 7.514 6.614 -12.076 1.00 97.75 78 GLY A CA 1
ATOM 617 C C . GLY A 1 78 ? 8.850 5.996 -12.505 1.00 97.75 78 GLY A C 1
ATOM 618 O O . GLY A 1 78 ? 9.594 6.611 -13.267 1.00 97.75 78 GLY A O 1
ATOM 619 N N . GLY A 1 79 ? 9.136 4.765 -12.068 1.00 97.06 79 GLY A N 1
ATOM 620 C CA . GLY A 1 79 ? 10.285 3.982 -12.522 1.00 97.06 79 GLY A CA 1
ATOM 621 C C . GLY A 1 79 ? 10.237 3.706 -14.023 1.00 97.06 79 GLY A C 1
ATOM 622 O O . GLY A 1 79 ? 11.211 3.967 -14.719 1.00 97.06 79 GLY A O 1
ATOM 623 N N . TRP A 1 80 ? 9.081 3.280 -14.534 1.00 97.31 80 TRP A N 1
ATOM 624 C CA . TRP A 1 80 ? 8.873 3.060 -15.968 1.00 97.31 80 TRP A CA 1
ATOM 625 C C . TRP A 1 80 ? 9.035 4.327 -16.816 1.00 97.31 80 TRP A C 1
ATOM 627 O O . TRP A 1 80 ? 9.689 4.294 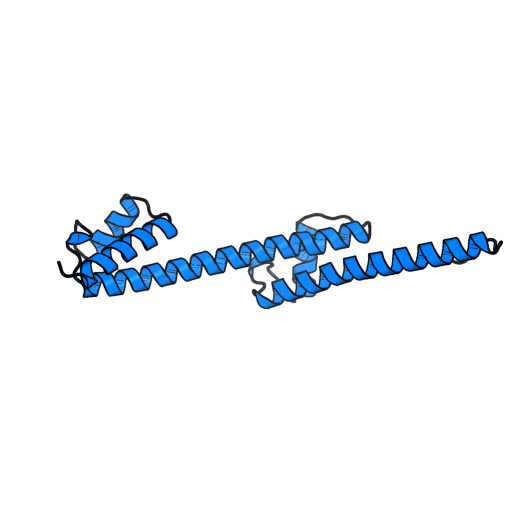-17.858 1.00 97.31 80 TRP A O 1
ATOM 637 N N . LEU A 1 81 ? 8.486 5.459 -16.367 1.00 96.56 81 LEU A N 1
ATOM 638 C CA . LEU A 1 81 ? 8.647 6.736 -17.072 1.00 96.56 81 LEU A CA 1
ATOM 639 C C . LEU A 1 81 ? 10.117 7.167 -17.130 1.00 96.56 81 LEU A C 1
ATOM 641 O O . LEU A 1 81 ? 10.572 7.661 -18.156 1.00 96.56 81 LEU A O 1
ATOM 645 N N . ARG A 1 82 ? 10.878 6.943 -16.053 1.00 95.25 82 ARG A N 1
ATOM 646 C CA . ARG A 1 82 ? 12.317 7.233 -16.024 1.00 95.25 82 ARG A CA 1
ATOM 647 C C . ARG A 1 82 ? 13.098 6.341 -16.984 1.00 95.25 82 ARG A C 1
ATOM 649 O O . ARG A 1 82 ? 13.950 6.853 -17.700 1.00 95.25 82 ARG A O 1
ATOM 656 N N . GLU A 1 83 ? 12.793 5.046 -17.000 1.00 94.50 83 GLU A N 1
ATOM 657 C CA . GLU A 1 83 ? 13.427 4.075 -17.900 1.00 94.50 83 GLU A CA 1
ATOM 658 C C . GLU A 1 83 ? 13.223 4.468 -19.367 1.00 94.50 83 GLU A C 1
ATOM 660 O O . GLU A 1 83 ? 14.155 4.506 -20.160 1.00 94.50 83 GLU A O 1
ATOM 665 N N . THR A 1 84 ? 12.004 4.888 -19.701 1.00 92.88 84 THR A N 1
ATOM 666 C CA . THR A 1 84 ? 11.625 5.324 -21.052 1.00 92.88 84 THR A CA 1
ATOM 667 C C . THR A 1 84 ? 11.979 6.784 -21.358 1.00 92.88 84 THR A C 1
ATOM 669 O O . THR A 1 84 ? 11.566 7.310 -22.390 1.00 92.88 84 THR A O 1
ATOM 672 N N . LYS A 1 85 ? 12.741 7.457 -20.479 1.00 93.25 85 LYS A N 1
ATOM 673 C CA . LYS A 1 85 ? 13.167 8.866 -20.611 1.00 93.25 85 LYS A CA 1
ATOM 674 C C . LYS A 1 85 ? 12.000 9.850 -20.813 1.00 93.25 85 LYS A C 1
ATOM 676 O O . LYS A 1 85 ? 12.154 10.902 -21.429 1.00 93.25 85 LYS A O 1
ATOM 681 N N . GLN A 1 86 ? 10.827 9.525 -20.274 1.00 91.75 86 GLN A N 1
ATOM 682 C CA . GLN A 1 86 ? 9.623 10.350 -20.333 1.00 91.75 86 GLN A CA 1
ATOM 683 C C . GLN A 1 86 ? 9.522 11.298 -19.131 1.00 91.75 86 GLN A C 1
ATOM 685 O O . GLN A 1 86 ? 10.040 11.035 -18.043 1.00 91.75 86 GLN A O 1
ATOM 690 N N . GLN A 1 87 ? 8.800 12.409 -19.308 1.00 90.00 87 GLN A N 1
ATOM 691 C CA . GLN A 1 87 ? 8.494 13.309 -18.196 1.00 90.00 87 GLN A CA 1
ATOM 692 C C . GLN A 1 87 ? 7.638 12.598 -17.139 1.00 90.00 87 GLN A C 1
ATOM 694 O O . GLN A 1 87 ? 6.655 11.927 -17.453 1.00 90.00 87 GLN A O 1
ATOM 699 N N . SER A 1 88 ? 7.990 12.794 -15.868 1.00 90.38 88 SER A N 1
ATOM 700 C CA . SER A 1 88 ? 7.326 12.154 -14.734 1.00 90.38 88 SER A CA 1
ATOM 701 C C . SER A 1 88 ? 6.905 13.191 -13.698 1.00 90.38 88 SER A C 1
ATOM 703 O O . SER A 1 88 ? 7.742 13.788 -13.026 1.00 90.38 88 SER A O 1
ATOM 705 N N . ASN A 1 89 ? 5.593 13.357 -13.522 1.00 94.75 89 ASN A N 1
ATOM 706 C CA . ASN A 1 89 ? 5.004 14.072 -12.392 1.00 94.75 89 ASN A CA 1
ATOM 707 C C . ASN A 1 89 ? 3.836 13.270 -11.798 1.00 94.75 89 ASN A C 1
ATOM 709 O O . ASN A 1 89 ? 3.322 12.333 -12.415 1.00 94.75 89 ASN A O 1
ATOM 713 N N . ILE A 1 90 ? 3.410 13.638 -10.587 1.00 96.00 90 ILE A N 1
ATOM 714 C CA . ILE A 1 90 ? 2.392 12.884 -9.843 1.00 96.00 90 ILE A CA 1
ATOM 715 C C . ILE A 1 90 ? 1.043 12.804 -10.575 1.00 96.00 90 ILE A C 1
ATOM 717 O O . ILE A 1 90 ? 0.377 11.770 -10.513 1.00 96.00 90 ILE A O 1
ATOM 721 N N . SER A 1 91 ? 0.651 13.857 -11.295 1.00 96.75 91 SER A N 1
ATOM 722 C CA . SER A 1 91 ? -0.608 13.914 -12.044 1.00 96.75 91 SER A CA 1
ATOM 723 C C . SER A 1 91 ? -0.583 12.979 -13.252 1.00 96.75 91 SER A C 1
ATOM 725 O O . SER A 1 91 ? -1.537 12.232 -13.465 1.00 96.75 91 SER A O 1
ATOM 727 N N . ILE A 1 92 ? 0.533 12.943 -13.988 1.00 96.75 92 ILE A N 1
ATOM 728 C CA . ILE A 1 92 ? 0.754 12.016 -15.106 1.00 96.75 92 ILE A CA 1
ATOM 729 C C . ILE A 1 92 ? 0.716 10.574 -14.602 1.00 96.75 92 ILE A C 1
ATOM 731 O O . ILE A 1 92 ? -0.013 9.750 -15.153 1.00 96.75 92 ILE A O 1
ATOM 735 N N . ILE A 1 93 ? 1.443 10.275 -13.522 1.00 97.88 93 ILE A N 1
ATOM 736 C CA . ILE A 1 93 ? 1.499 8.930 -12.937 1.00 97.88 93 ILE A CA 1
ATOM 737 C C . ILE A 1 93 ? 0.100 8.446 -12.537 1.00 97.88 93 ILE A C 1
ATOM 739 O O . ILE A 1 93 ? -0.310 7.346 -12.917 1.00 97.88 93 ILE A O 1
ATOM 743 N N . LYS A 1 94 ? -0.663 9.277 -11.815 1.00 97.62 94 LYS A N 1
ATOM 744 C CA . LYS A 1 94 ? -2.046 8.950 -11.440 1.00 97.62 94 LYS A CA 1
ATOM 745 C C . LYS A 1 94 ? -2.933 8.786 -12.675 1.00 97.62 94 LYS A C 1
ATOM 747 O O . LYS A 1 94 ? -3.714 7.840 -12.727 1.00 97.62 94 LYS A O 1
ATOM 752 N N . GLY A 1 95 ? -2.778 9.640 -13.688 1.00 97.81 95 GLY A N 1
ATOM 753 C CA . GLY A 1 95 ? -3.499 9.541 -14.959 1.00 97.81 95 GLY A CA 1
ATOM 754 C C . GLY A 1 95 ? -3.217 8.244 -15.724 1.00 97.81 95 GLY A C 1
ATOM 755 O O . GLY A 1 95 ? -4.125 7.668 -16.322 1.00 97.81 95 GLY A O 1
ATOM 756 N N . ILE A 1 96 ? -1.981 7.745 -15.688 1.00 97.69 96 ILE A N 1
ATOM 757 C CA . ILE A 1 96 ? -1.618 6.441 -16.261 1.00 97.69 96 ILE A CA 1
ATOM 758 C C . ILE A 1 96 ? -2.262 5.310 -15.460 1.00 97.69 96 ILE A C 1
ATOM 760 O O . ILE A 1 96 ? -2.894 4.441 -16.054 1.00 97.69 96 ILE A O 1
ATOM 764 N N . ALA A 1 97 ? -2.160 5.334 -14.127 1.00 98.00 97 ALA A N 1
ATOM 765 C CA . ALA A 1 97 ? -2.770 4.315 -13.271 1.00 98.00 97 ALA A CA 1
ATOM 766 C C . ALA A 1 97 ? -4.290 4.215 -13.486 1.00 98.00 97 ALA A C 1
ATOM 768 O O . ALA A 1 97 ? -4.834 3.117 -13.595 1.00 98.00 97 ALA A O 1
ATOM 769 N N . MET A 1 98 ? -4.969 5.359 -13.587 1.00 98.38 98 MET A N 1
ATOM 770 C CA . MET A 1 98 ? -6.407 5.457 -13.848 1.00 98.38 9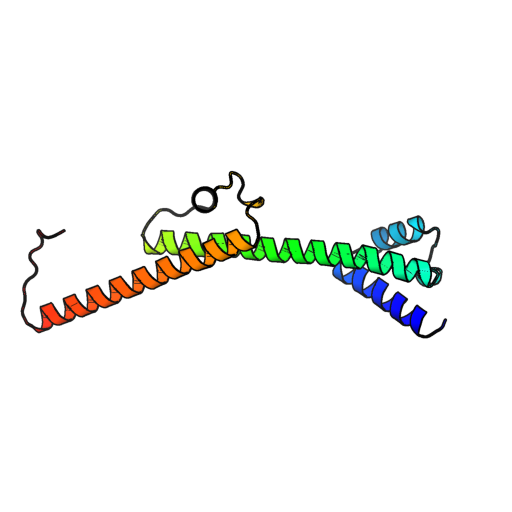8 MET A CA 1
ATOM 771 C C . MET A 1 98 ? -6.781 4.871 -15.215 1.00 98.38 98 MET A C 1
ATOM 773 O O . MET A 1 98 ? -7.606 3.959 -15.279 1.00 98.38 98 MET A O 1
ATOM 777 N N . ARG A 1 99 ? -6.091 5.278 -16.291 1.00 97.38 99 ARG A N 1
ATOM 778 C CA . ARG A 1 99 ? -6.312 4.725 -17.641 1.00 97.38 99 ARG A CA 1
ATOM 779 C C . ARG A 1 99 ? -6.028 3.225 -17.724 1.00 97.38 99 ARG A C 1
ATOM 781 O O . ARG A 1 99 ? -6.817 2.491 -18.303 1.00 97.38 99 ARG A O 1
ATOM 788 N N . ALA A 1 100 ? -4.938 2.760 -17.115 1.00 96.38 100 ALA A N 1
ATOM 789 C CA . ALA A 1 100 ? -4.552 1.349 -17.132 1.00 96.38 100 ALA A CA 1
ATOM 790 C C . ALA A 1 100 ? -5.489 0.458 -16.297 1.00 96.38 100 ALA A C 1
ATOM 792 O O . ALA A 1 100 ? -5.651 -0.724 -16.592 1.00 96.38 100 ALA A O 1
ATOM 793 N N . SER A 1 101 ? -6.103 1.004 -15.244 1.00 96.12 101 SER A N 1
ATOM 794 C CA . SER A 1 101 ? -7.016 0.252 -14.375 1.00 96.12 101 SER A CA 1
ATOM 795 C C . SER A 1 101 ? -8.487 0.345 -14.783 1.00 96.12 101 SER A C 1
ATOM 797 O O . SER A 1 101 ? -9.250 -0.543 -14.393 1.00 96.12 101 SER A O 1
ATOM 799 N N . GLY A 1 102 ? -8.870 1.368 -15.554 1.00 96.12 102 GLY A N 1
ATOM 800 C CA . GLY A 1 102 ? -10.256 1.667 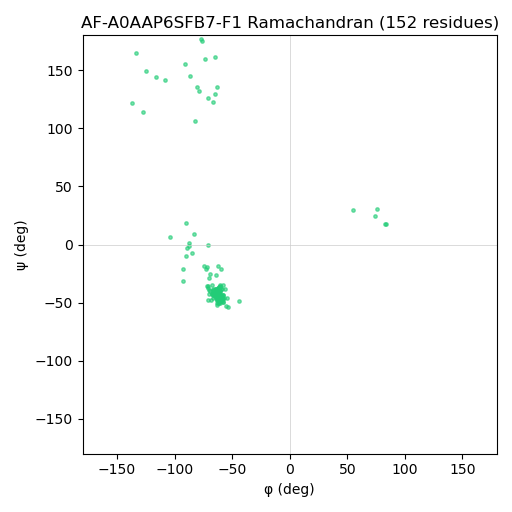-15.932 1.00 96.12 102 GLY A CA 1
ATOM 801 C C . GLY A 1 102 ? -11.035 2.477 -14.886 1.00 96.12 102 GLY A C 1
ATOM 802 O O . GLY A 1 102 ? -12.260 2.485 -14.919 1.00 96.12 102 GLY A O 1
ATOM 803 N N . TYR A 1 103 ? -10.351 3.129 -13.941 1.00 97.38 103 TYR A N 1
ATOM 804 C CA . TYR A 1 103 ? -10.979 3.921 -12.876 1.00 97.38 103 TYR A CA 1
ATOM 805 C C . TYR A 1 103 ? -10.772 5.416 -13.108 1.00 97.38 103 TYR A C 1
ATOM 807 O O . TYR A 1 103 ? -9.677 5.838 -13.457 1.00 97.38 103 TYR A O 1
ATOM 815 N N . ASN A 1 104 ? -11.794 6.225 -12.817 1.00 95.81 104 ASN A N 1
ATOM 816 C CA . ASN A 1 104 ? -11.731 7.691 -12.930 1.00 95.81 104 ASN A CA 1
ATOM 817 C C . ASN A 1 104 ? -11.135 8.381 -11.690 1.00 95.81 104 ASN A C 1
ATOM 819 O O . ASN A 1 104 ? -10.921 9.589 -11.698 1.00 95.81 104 ASN A O 1
ATOM 823 N N . ASP A 1 105 ? -10.895 7.626 -10.617 1.00 96.00 105 ASP A N 1
ATOM 824 C CA . ASP A 1 105 ? -10.313 8.121 -9.372 1.00 96.00 105 ASP A CA 1
ATOM 825 C C . ASP A 1 105 ? -9.274 7.122 -8.858 1.00 96.00 105 ASP A C 1
ATOM 827 O O . ASP A 1 105 ? -9.577 5.958 -8.581 1.00 96.00 105 ASP A O 1
ATOM 831 N N . PHE A 1 106 ? -8.040 7.599 -8.700 1.00 96.25 106 PHE A N 1
ATOM 832 C CA . PHE A 1 106 ? -6.915 6.818 -8.199 1.00 96.25 106 PHE A CA 1
ATOM 833 C C . PHE A 1 106 ? -7.170 6.228 -6.804 1.00 96.25 106 PHE A C 1
ATOM 835 O O . PHE A 1 106 ? -6.746 5.108 -6.509 1.00 96.25 106 PHE A O 1
ATOM 842 N N . ASN A 1 107 ? -7.891 6.946 -5.941 1.00 93.62 107 ASN A N 1
ATOM 843 C CA . ASN A 1 107 ? -8.178 6.482 -4.587 1.00 93.62 107 ASN A CA 1
ATOM 844 C C . ASN A 1 107 ? -9.206 5.343 -4.566 1.00 93.62 107 ASN A C 1
ATOM 846 O O . ASN A 1 107 ? -9.210 4.561 -3.614 1.00 93.62 107 ASN A O 1
ATOM 850 N N . LYS A 1 108 ? -10.014 5.198 -5.624 1.00 94.38 108 LYS A N 1
ATOM 851 C CA . LYS A 1 108 ? -11.026 4.139 -5.764 1.00 94.38 108 LYS A CA 1
ATOM 852 C C . LYS A 1 108 ? -10.500 2.859 -6.413 1.00 94.38 108 LYS A C 1
ATOM 854 O O . LYS A 1 108 ? -11.244 1.885 -6.504 1.00 94.38 108 LYS A O 1
ATOM 859 N N . ILE A 1 109 ? -9.236 2.825 -6.843 1.00 94.31 109 ILE A N 1
ATOM 860 C CA . ILE A 1 109 ? -8.637 1.611 -7.405 1.00 94.31 109 ILE A CA 1
ATOM 861 C C . ILE A 1 109 ? -8.532 0.550 -6.291 1.00 94.31 109 ILE A C 1
ATOM 863 O O . ILE A 1 109 ? -7.892 0.801 -5.264 1.00 94.31 109 ILE A O 1
ATOM 867 N N . PRO A 1 110 ? -9.128 -0.643 -6.468 1.00 93.38 110 PRO A N 1
ATOM 868 C CA . PRO A 1 110 ? -9.143 -1.669 -5.436 1.00 93.38 110 PRO A CA 1
ATOM 869 C C . PRO A 1 110 ? -7.772 -2.333 -5.281 1.00 93.38 110 PRO A C 1
ATOM 871 O O . PRO A 1 110 ? -6.945 -2.346 -6.197 1.00 93.38 110 PRO A O 1
ATOM 874 N N . ARG A 1 111 ? -7.565 -2.955 -4.114 1.00 92.94 111 ARG A N 1
ATOM 875 C CA . ARG A 1 111 ? -6.308 -3.599 -3.694 1.00 92.94 111 ARG A CA 1
ATOM 876 C C . ARG A 1 111 ? -5.662 -4.447 -4.786 1.00 92.94 111 ARG A C 1
ATOM 878 O O . ARG A 1 111 ? -4.468 -4.322 -5.040 1.00 92.94 111 ARG A O 1
ATOM 885 N N . GLU A 1 112 ? -6.452 -5.309 -5.414 1.00 93.94 112 GLU A N 1
ATOM 886 C CA . GLU A 1 112 ? -5.938 -6.266 -6.389 1.00 93.94 112 GLU A CA 1
ATOM 887 C C . GLU A 1 112 ? -5.508 -5.595 -7.692 1.00 93.94 112 GLU A C 1
ATOM 889 O O . GLU A 1 112 ? -4.458 -5.906 -8.248 1.00 93.94 112 GLU A O 1
ATOM 894 N N . ARG A 1 113 ? -6.246 -4.569 -8.126 1.00 97.06 113 ARG A N 1
ATOM 895 C CA . ARG A 1 113 ? -5.862 -3.778 -9.297 1.00 97.06 113 ARG A CA 1
ATOM 896 C C . ARG A 1 113 ? -4.582 -2.988 -9.028 1.00 97.06 113 ARG A C 1
ATOM 898 O O . ARG A 1 113 ? -3.721 -2.952 -9.900 1.00 97.06 113 ARG A O 1
ATOM 905 N N . LEU A 1 114 ? -4.399 -2.441 -7.820 1.00 97.88 114 LEU A N 1
ATOM 906 C CA . LEU A 1 114 ? -3.137 -1.793 -7.432 1.00 97.88 114 LEU A CA 1
ATOM 907 C C . LEU A 1 114 ? -1.950 -2.768 -7.515 1.00 97.88 114 LEU A C 1
ATOM 909 O O . LEU A 1 114 ? -0.913 -2.413 -8.069 1.00 97.88 114 LEU A O 1
ATOM 913 N N . ARG A 1 115 ? -2.097 -4.004 -7.022 1.00 97.25 115 ARG A N 1
ATOM 914 C CA . ARG A 1 115 ? -1.041 -5.028 -7.121 1.00 97.25 115 ARG A CA 1
ATOM 915 C C . ARG A 1 115 ? -0.691 -5.378 -8.557 1.00 97.25 115 ARG A C 1
ATOM 917 O O . ARG A 1 115 ? 0.490 -5.416 -8.892 1.00 97.25 115 ARG A O 1
ATOM 924 N N . ASN A 1 116 ? -1.704 -5.578 -9.395 1.00 97.81 116 ASN A N 1
ATOM 925 C CA . ASN A 1 116 ? -1.495 -5.899 -10.802 1.00 97.81 116 ASN A CA 1
ATOM 926 C C . ASN A 1 116 ? -0.744 -4.775 -11.518 1.00 97.81 116 ASN A C 1
ATOM 928 O O . ASN A 1 116 ? 0.188 -5.054 -12.270 1.00 97.81 116 ASN A O 1
ATOM 932 N N . LEU A 1 117 ? -1.084 -3.510 -11.241 1.00 98.12 117 LEU A N 1
ATOM 933 C CA . LEU A 1 117 ? -0.345 -2.363 -11.771 1.00 98.12 117 LEU A CA 1
ATOM 934 C C . LEU A 1 117 ? 1.122 -2.385 -11.320 1.00 98.12 117 LEU A C 1
ATOM 936 O O . LEU A 1 117 ? 2.007 -2.268 -12.163 1.00 98.12 117 LEU A O 1
ATOM 940 N N . ILE A 1 118 ? 1.393 -2.585 -10.025 1.00 98.44 118 ILE A N 1
ATOM 941 C CA . ILE A 1 118 ? 2.769 -2.653 -9.498 1.00 98.44 118 ILE A CA 1
ATOM 942 C C . ILE A 1 118 ? 3.577 -3.725 -10.234 1.00 98.44 118 ILE A C 1
ATOM 944 O O . ILE A 1 118 ? 4.651 -3.430 -10.756 1.00 98.44 118 ILE A O 1
ATOM 948 N N . ALA A 1 119 ? 3.057 -4.954 -10.299 1.00 98.06 119 ALA A N 1
ATOM 949 C CA . ALA A 1 119 ? 3.737 -6.063 -10.961 1.00 98.06 119 ALA A CA 1
ATOM 950 C C . ALA A 1 119 ? 3.975 -5.772 -12.450 1.00 98.06 119 ALA A C 1
ATOM 952 O O . ALA A 1 119 ? 5.085 -5.946 -12.944 1.00 98.06 119 ALA A O 1
ATOM 953 N N . THR A 1 120 ? 2.961 -5.252 -13.146 1.00 98.06 120 THR A N 1
ATOM 954 C CA . THR A 1 120 ? 3.036 -4.954 -14.583 1.00 98.06 120 THR A CA 1
ATOM 955 C C . THR A 1 120 ? 4.120 -3.927 -14.897 1.00 98.06 120 THR A C 1
ATOM 957 O O . THR A 1 120 ? 4.950 -4.162 -15.771 1.00 98.06 120 THR A O 1
ATOM 960 N N . PHE A 1 121 ? 4.142 -2.790 -14.195 1.00 98.06 121 PHE A N 1
ATOM 961 C CA . PHE A 1 121 ? 5.123 -1.734 -14.467 1.00 98.06 1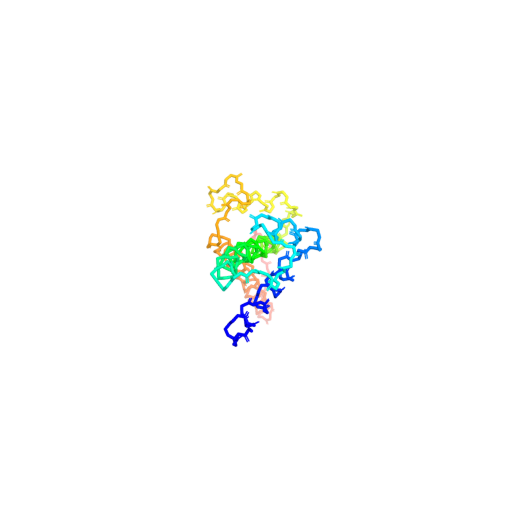21 PHE A CA 1
ATOM 962 C C . PHE A 1 121 ? 6.541 -2.126 -14.039 1.00 98.06 121 PHE A C 1
ATOM 964 O O . PHE A 1 121 ? 7.491 -1.813 -14.753 1.00 98.06 121 PHE A O 1
ATOM 971 N N . ASN A 1 122 ? 6.693 -2.871 -12.940 1.00 98.25 122 ASN A N 1
ATOM 972 C CA . ASN A 1 122 ? 8.000 -3.398 -12.545 1.00 98.25 122 ASN A CA 1
ATOM 973 C C . ASN A 1 122 ? 8.551 -4.393 -13.575 1.00 98.25 122 ASN A C 1
ATOM 975 O O . ASN A 1 122 ? 9.734 -4.327 -13.903 1.00 98.25 122 ASN A O 1
ATOM 979 N N . ASN A 1 123 ? 7.705 -5.278 -14.113 1.00 97.88 123 ASN A N 1
ATOM 980 C CA . ASN A 1 123 ? 8.116 -6.210 -15.163 1.00 97.88 123 ASN A CA 1
ATOM 981 C C . ASN A 1 123 ? 8.509 -5.461 -16.437 1.00 97.88 123 ASN A C 1
ATOM 983 O O . ASN A 1 123 ? 9.570 -5.730 -16.976 1.00 97.88 123 ASN A O 1
ATOM 987 N N . LYS A 1 124 ? 7.745 -4.439 -16.844 1.00 96.06 124 LYS A N 1
ATOM 988 C CA . LYS A 1 124 ? 8.118 -3.588 -17.986 1.00 96.06 124 LYS A CA 1
ATOM 989 C C . LYS A 1 124 ? 9.513 -2.977 -17.838 1.00 96.06 124 LYS A C 1
ATOM 991 O O . LYS A 1 124 ? 10.294 -3.039 -18.778 1.00 96.06 124 LYS A O 1
ATOM 996 N N . VAL A 1 125 ? 9.840 -2.423 -16.666 1.00 97.31 125 VAL A N 1
ATOM 997 C CA . VAL A 1 125 ? 11.186 -1.881 -16.388 1.00 97.31 125 VAL A CA 1
ATOM 998 C C . VAL A 1 125 ? 12.248 -2.975 -16.472 1.00 97.31 125 VAL A C 1
ATOM 1000 O O . VAL A 1 125 ? 13.298 -2.772 -17.073 1.00 97.31 125 VAL A O 1
ATOM 1003 N N . LYS A 1 126 ? 11.986 -4.135 -15.864 1.00 96.75 126 LYS A N 1
ATOM 1004 C CA . LYS A 1 126 ? 12.925 -5.259 -15.861 1.00 96.75 126 LYS A CA 1
ATOM 1005 C C . LYS A 1 126 ? 13.201 -5.766 -17.278 1.00 96.75 126 LYS A C 1
ATOM 1007 O O . LYS A 1 126 ? 14.359 -5.968 -17.627 1.00 96.75 126 LYS A O 1
ATOM 1012 N N . ASP A 1 127 ? 12.149 -5.946 -18.066 1.00 96.38 127 ASP A N 1
ATOM 1013 C CA . ASP A 1 127 ? 12.234 -6.477 -19.421 1.00 96.38 127 ASP A CA 1
ATOM 1014 C C . ASP A 1 127 ? 12.923 -5.475 -20.354 1.00 96.38 127 ASP A C 1
ATOM 1016 O O . ASP A 1 127 ? 13.783 -5.877 -21.129 1.00 96.38 127 ASP A O 1
ATOM 1020 N N . ALA A 1 128 ? 12.637 -4.173 -20.223 1.00 94.81 128 ALA A N 1
ATOM 1021 C CA . ALA A 1 128 ? 13.334 -3.132 -20.984 1.00 94.81 128 ALA A CA 1
ATOM 1022 C C . ALA A 1 128 ? 14.850 -3.162 -20.737 1.00 94.81 128 ALA A C 1
ATOM 1024 O O . ALA A 1 128 ? 15.622 -3.271 -21.682 1.00 94.81 128 ALA A O 1
ATOM 1025 N N . ARG A 1 129 ? 15.278 -3.204 -19.471 1.00 95.06 129 ARG A N 1
ATOM 1026 C CA . ARG A 1 129 ? 16.706 -3.305 -19.124 1.00 95.06 129 ARG A CA 1
ATOM 1027 C C . ARG A 1 129 ? 17.365 -4.578 -19.639 1.00 95.06 129 ARG A C 1
ATOM 1029 O O . ARG A 1 129 ? 18.540 -4.564 -19.988 1.00 95.06 129 ARG A O 1
ATOM 1036 N N . ALA A 1 130 ? 16.634 -5.691 -19.635 1.00 95.56 130 ALA A N 1
ATOM 1037 C CA . ALA A 1 130 ? 17.144 -6.949 -20.164 1.00 95.56 130 ALA A CA 1
ATOM 1038 C C . ALA A 1 130 ? 17.362 -6.863 -21.682 1.00 95.56 130 ALA A C 1
ATOM 1040 O O . ALA A 1 130 ? 18.385 -7.331 -22.174 1.00 95.56 130 ALA A O 1
ATOM 1041 N N . VAL A 1 131 ? 16.430 -6.239 -22.408 1.00 94.88 131 VAL A N 1
ATOM 1042 C CA . VAL A 1 131 ? 16.565 -5.993 -23.849 1.00 94.88 131 VAL A CA 1
ATOM 1043 C C . VAL A 1 131 ? 17.738 -5.059 -24.142 1.00 94.88 131 VAL A C 1
ATOM 1045 O O . VAL A 1 131 ? 18.530 -5.364 -25.032 1.00 94.88 131 VAL A O 1
ATOM 1048 N N . ASP A 1 132 ? 17.903 -3.982 -23.373 1.00 92.06 132 ASP A N 1
ATOM 1049 C CA . ASP A 1 132 ? 19.037 -3.064 -23.529 1.00 92.06 132 ASP A CA 1
ATOM 1050 C C . ASP A 1 132 ? 20.371 -3.802 -23.338 1.00 92.06 132 ASP A C 1
ATOM 1052 O O . ASP A 1 132 ? 21.243 -3.744 -24.200 1.00 92.06 132 ASP A O 1
ATOM 1056 N N . ALA A 1 133 ? 20.495 -4.611 -22.280 1.00 94.00 133 ALA A N 1
ATOM 1057 C CA . ALA A 1 133 ? 21.702 -5.396 -22.022 1.00 94.00 133 ALA A CA 1
ATOM 1058 C C . ALA A 1 133 ? 22.016 -6.416 -23.134 1.00 94.00 133 ALA A C 1
ATOM 1060 O O . ALA A 1 133 ? 23.182 -6.637 -23.465 1.00 94.00 133 ALA A O 1
ATOM 1061 N N . LEU A 1 134 ? 20.990 -7.049 -23.714 1.00 94.81 134 LEU A N 1
ATOM 1062 C CA . LEU A 1 134 ? 21.162 -7.947 -24.860 1.00 94.81 134 LEU A CA 1
ATOM 1063 C C . LEU A 1 134 ? 21.628 -7.184 -26.102 1.00 94.81 134 LEU A C 1
ATOM 1065 O O . LEU A 1 134 ? 22.507 -7.659 -26.818 1.00 94.81 134 LEU A O 1
ATOM 1069 N N . THR A 1 135 ? 21.059 -6.004 -26.337 1.00 93.12 135 THR A N 1
ATOM 1070 C CA . THR A 1 135 ? 21.416 -5.143 -27.468 1.00 93.12 135 THR A CA 1
ATOM 1071 C C . THR A 1 135 ? 22.868 -4.684 -27.353 1.00 93.12 135 THR A C 1
ATOM 1073 O O . THR A 1 135 ? 23.631 -4.830 -28.306 1.00 93.12 135 THR A O 1
ATOM 1076 N N . ASP A 1 136 ? 23.288 -4.243 -26.168 1.00 90.81 136 ASP A N 1
ATOM 1077 C CA . ASP A 1 136 ? 24.670 -3.846 -25.891 1.00 90.81 136 ASP A CA 1
ATOM 1078 C C . ASP A 1 136 ? 25.654 -5.009 -26.087 1.00 90.81 136 ASP A C 1
ATOM 1080 O O . ASP A 1 136 ? 26.714 -4.839 -26.693 1.00 90.81 136 ASP A O 1
ATOM 1084 N N . ALA A 1 137 ? 25.298 -6.213 -25.627 1.00 91.12 137 ALA A N 1
ATOM 1085 C CA . ALA A 1 137 ? 26.126 -7.403 -25.812 1.00 91.12 137 ALA A CA 1
ATOM 1086 C C . ALA A 1 137 ? 26.285 -7.775 -27.297 1.00 91.12 137 ALA A C 1
ATOM 1088 O O . ALA A 1 137 ? 27.390 -8.104 -27.733 1.00 91.12 137 ALA A O 1
ATOM 1089 N N . LEU A 1 138 ? 25.203 -7.695 -28.079 1.00 90.25 138 LEU A N 1
ATOM 1090 C CA . LEU A 1 138 ? 25.231 -7.945 -29.523 1.00 90.25 138 LEU A CA 1
ATOM 1091 C C . LEU A 1 138 ? 26.076 -6.900 -30.261 1.00 90.25 138 LEU A C 1
ATOM 1093 O O . LEU A 1 138 ? 26.900 -7.264 -31.099 1.00 90.25 138 LEU A O 1
ATOM 1097 N N . LEU A 1 139 ? 25.931 -5.619 -29.912 1.00 88.31 139 LEU A N 1
ATOM 1098 C CA . LEU A 1 139 ? 26.758 -4.545 -30.464 1.00 88.31 139 LEU A CA 1
ATOM 1099 C C . LEU A 1 139 ? 28.241 -4.774 -30.149 1.00 88.31 139 LEU A C 1
ATOM 1101 O O . LEU A 1 139 ? 29.082 -4.682 -31.041 1.00 88.31 139 LEU A O 1
ATOM 1105 N N . MET A 1 140 ? 28.575 -5.141 -28.910 1.00 86.38 140 MET A N 1
ATOM 1106 C CA . MET A 1 140 ? 29.957 -5.420 -28.512 1.00 86.38 140 MET A CA 1
ATOM 1107 C C . MET A 1 140 ? 30.564 -6.596 -29.292 1.00 86.38 140 MET A C 1
ATOM 1109 O O . MET A 1 140 ? 31.718 -6.517 -29.715 1.00 86.38 140 MET A O 1
ATOM 1113 N N . GLN A 1 141 ? 29.791 -7.661 -29.530 1.00 83.75 141 GLN A N 1
ATOM 1114 C CA . GLN A 1 141 ? 30.217 -8.782 -30.377 1.00 83.75 141 GLN A CA 1
ATOM 1115 C C . GLN A 1 141 ? 30.438 -8.352 -31.831 1.00 83.75 141 GLN A C 1
ATOM 1117 O O . GLN A 1 141 ? 31.440 -8.740 -32.430 1.00 83.75 141 GLN A O 1
ATOM 1122 N N . HIS A 1 142 ? 29.547 -7.525 -32.385 1.00 80.62 142 HIS A N 1
ATOM 1123 C CA . HIS A 1 142 ? 29.671 -7.010 -33.749 1.00 80.62 142 HIS A CA 1
ATOM 1124 C C . HIS A 1 142 ? 30.955 -6.186 -33.942 1.00 80.62 142 HIS A C 1
ATOM 1126 O O . HIS A 1 142 ? 31.702 -6.413 -34.894 1.00 80.62 142 HIS A O 1
ATOM 1132 N N . TYR A 1 143 ? 31.268 -5.292 -32.999 1.00 77.31 143 TYR A N 1
ATOM 1133 C CA . TYR A 1 143 ? 32.508 -4.512 -33.032 1.00 77.31 143 TYR A CA 1
ATOM 1134 C C . TYR A 1 143 ? 33.760 -5.376 -32.849 1.00 77.31 143 TYR A C 1
ATOM 1136 O O . TYR A 1 143 ? 34.753 -5.169 -33.544 1.00 77.31 143 TYR A O 1
ATOM 1144 N N . ALA A 1 144 ? 33.721 -6.371 -31.957 1.00 78.88 144 ALA A N 1
ATOM 1145 C CA . ALA A 1 144 ? 34.833 -7.304 -31.770 1.00 78.88 144 ALA A CA 1
ATOM 1146 C C . ALA A 1 144 ? 35.104 -8.163 -33.021 1.00 78.88 144 ALA A C 1
ATOM 1148 O O . ALA A 1 144 ? 36.238 -8.586 -33.239 1.00 78.88 144 ALA A O 1
ATOM 1149 N N . ALA A 1 145 ? 34.083 -8.392 -33.853 1.00 79.62 145 ALA A N 1
ATOM 1150 C CA . ALA A 1 145 ? 34.182 -9.106 -35.124 1.00 79.62 145 ALA A CA 1
ATOM 1151 C C . ALA A 1 145 ? 34.559 -8.208 -36.325 1.00 79.62 145 ALA A C 1
ATOM 1153 O O . ALA A 1 145 ? 34.663 -8.713 -37.442 1.00 79.62 145 ALA A O 1
ATOM 1154 N N . GLY A 1 146 ? 34.786 -6.903 -36.116 1.00 74.06 146 GLY A N 1
ATOM 1155 C CA . GLY A 1 146 ? 35.224 -5.964 -37.157 1.00 74.06 146 GLY A CA 1
ATOM 1156 C C . GLY A 1 146 ? 34.114 -5.401 -38.052 1.00 74.06 146 GLY A C 1
ATOM 1157 O O . GLY A 1 146 ? 34.417 -4.903 -39.133 1.00 74.06 146 GLY A O 1
ATOM 1158 N N . GLY A 1 147 ? 32.843 -5.484 -37.644 1.00 66.81 147 GLY A N 1
ATOM 1159 C CA . GLY A 1 147 ? 31.729 -4.912 -38.407 1.00 66.81 147 GLY A CA 1
ATOM 1160 C C . GLY A 1 147 ? 31.557 -3.400 -38.186 1.00 66.81 147 GLY A C 1
ATOM 1161 O O . GLY A 1 147 ? 31.568 -2.932 -37.046 1.00 66.81 147 GLY A O 1
ATOM 1162 N N . GLU A 1 148 ? 31.346 -2.636 -39.264 1.00 64.12 148 GLU A N 1
ATOM 1163 C CA . GLU A 1 148 ? 30.967 -1.211 -39.221 1.00 64.12 148 GLU A CA 1
ATOM 1164 C C . GLU A 1 148 ? 29.439 -1.042 -39.105 1.00 64.12 148 GLU A C 1
ATOM 1166 O O . GLU A 1 148 ? 28.676 -1.831 -39.661 1.00 64.12 148 GLU A O 1
ATOM 1171 N N . ILE A 1 149 ? 28.975 -0.021 -38.372 1.00 66.00 149 ILE A N 1
ATOM 1172 C CA . ILE A 1 149 ? 27.544 0.321 -38.286 1.00 66.00 149 ILE A CA 1
ATOM 1173 C C . ILE A 1 149 ? 27.123 1.083 -39.545 1.00 66.00 149 ILE A C 1
ATOM 1175 O O . ILE A 1 149 ? 27.754 2.080 -39.884 1.00 66.00 149 ILE A O 1
ATOM 1179 N N . ASP A 1 150 ? 26.006 0.682 -40.159 1.00 64.12 150 ASP A N 1
ATOM 1180 C CA . ASP A 1 150 ? 25.245 1.541 -41.070 1.00 64.12 150 ASP A CA 1
ATOM 1181 C C . ASP A 1 150 ? 24.324 2.462 -40.239 1.00 64.12 150 ASP A C 1
ATOM 1183 O O . ASP A 1 150 ? 23.333 1.995 -39.665 1.00 64.12 150 ASP A O 1
ATOM 1187 N N . PRO A 1 151 ? 24.633 3.767 -40.119 1.00 58.78 151 PRO A N 1
ATOM 1188 C CA . PRO A 1 151 ? 23.874 4.693 -39.283 1.00 58.78 151 PRO A CA 1
ATOM 1189 C C . PRO A 1 151 ? 22.476 5.018 -39.835 1.00 58.78 151 PRO A C 1
ATOM 1191 O O . PRO A 1 151 ? 21.751 5.787 -39.206 1.00 58.78 151 PRO A O 1
ATOM 1194 N N . THR A 1 152 ? 22.083 4.462 -40.988 1.00 60.09 152 THR A N 1
ATOM 1195 C CA . THR A 1 152 ? 20.772 4.702 -41.613 1.00 60.09 152 THR A CA 1
ATOM 1196 C C . THR A 1 152 ? 19.659 3.755 -41.142 1.00 60.09 152 THR A C 1
ATOM 1198 O O . THR A 1 152 ? 18.512 3.918 -41.553 1.00 60.09 152 THR A O 1
ATOM 1201 N N . LEU A 1 153 ? 19.960 2.800 -40.252 1.00 53.22 153 LEU A N 1
ATOM 1202 C CA . LEU A 1 153 ? 19.013 1.783 -39.759 1.00 53.22 153 LEU A CA 1
ATOM 1203 C C . LEU A 1 153 ? 18.211 2.171 -38.495 1.00 53.22 153 LEU A C 1
ATOM 1205 O O . LEU A 1 153 ? 17.654 1.284 -37.847 1.00 53.22 153 LEU A O 1
ATOM 1209 N N . ASN A 1 154 ? 18.112 3.462 -38.156 1.00 46.94 154 ASN A N 1
ATOM 1210 C CA . ASN A 1 154 ? 17.244 3.969 -37.077 1.00 46.94 154 ASN A CA 1
ATOM 1211 C C . ASN A 1 154 ? 16.071 4.796 -37.610 1.00 46.94 154 ASN A C 1
ATOM 1213 O O . ASN A 1 154 ? 16.333 5.770 -38.350 1.00 46.94 154 ASN A O 1
#

Radius of gyration: 27.65 Å; Cα contacts (8 Å, |Δi|>4): 101; chains: 1; bounding box: 58×28×80 Å